Protein AF-A0A0E0I9M6-F1 (afdb_monomer_lite)

Structure (mmCIF, N/CA/C/O backbone):
data_AF-A0A0E0I9M6-F1
#
_entry.id   AF-A0A0E0I9M6-F1
#
loop_
_atom_site.group_PDB
_atom_site.id
_atom_site.type_symbol
_atom_site.label_atom_id
_atom_site.label_alt_id
_atom_site.label_comp_id
_atom_site.label_asym_id
_atom_site.label_entity_id
_atom_site.label_seq_id
_atom_site.pdbx_PDB_ins_code
_atom_site.Cartn_x
_atom_site.Cartn_y
_atom_site.Cartn_z
_atom_site.occupancy
_atom_site.B_iso_or_equiv
_atom_site.auth_seq_id
_atom_site.auth_comp_id
_atom_site.auth_asym_id
_atom_site.auth_atom_id
_atom_site.pdbx_PDB_model_num
ATOM 1 N N . MET A 1 1 ? -9.323 15.821 13.881 1.00 61.41 1 MET A N 1
ATOM 2 C CA . MET A 1 1 ? -9.077 14.487 14.482 1.00 61.41 1 MET A CA 1
ATOM 3 C C . MET A 1 1 ? -10.322 13.992 15.199 1.00 61.41 1 MET A C 1
ATOM 5 O O . MET A 1 1 ? -10.720 12.870 14.935 1.00 61.41 1 MET A O 1
ATOM 9 N N . GLU A 1 2 ? -10.978 14.831 16.010 1.00 66.06 2 GLU A N 1
ATOM 10 C CA . GLU A 1 2 ? -12.290 14.517 16.611 1.00 66.06 2 GLU A CA 1
ATOM 11 C C . GLU A 1 2 ? -13.344 14.136 15.555 1.00 66.06 2 GLU A C 1
ATOM 13 O O . GLU A 1 2 ? -13.996 13.107 15.700 1.00 66.06 2 GLU A O 1
ATOM 18 N N . ASP A 1 3 ? -13.405 14.858 14.428 1.00 75.31 3 ASP A N 1
ATOM 19 C CA . ASP A 1 3 ? -14.314 14.508 13.324 1.00 75.31 3 ASP A CA 1
ATOM 20 C C . ASP A 1 3 ? -13.989 13.140 12.698 1.00 75.31 3 ASP A C 1
ATOM 22 O O . ASP A 1 3 ? -14.885 12.340 12.457 1.00 75.31 3 ASP A O 1
ATOM 26 N N . MET A 1 4 ? -12.708 12.817 12.488 1.00 76.06 4 MET A N 1
ATOM 27 C CA . MET A 1 4 ? -12.281 11.529 11.916 1.00 76.06 4 MET A CA 1
ATOM 28 C C . MET A 1 4 ? -12.664 10.359 12.826 1.00 76.06 4 MET A C 1
ATOM 30 O O . MET A 1 4 ? -13.166 9.354 12.338 1.00 76.06 4 MET A O 1
ATOM 34 N N . LEU A 1 5 ? -12.477 10.505 14.139 1.00 81.94 5 LEU A N 1
ATOM 35 C CA . LEU A 1 5 ? -12.834 9.479 15.119 1.00 81.94 5 LEU A CA 1
ATOM 36 C C . LEU A 1 5 ? -14.353 9.304 15.267 1.00 81.94 5 LEU A C 1
ATOM 38 O O . LEU A 1 5 ? -14.799 8.254 15.717 1.00 81.94 5 LEU A O 1
ATOM 42 N N . SER A 1 6 ? -15.156 10.289 14.848 1.00 84.56 6 SER A N 1
ATOM 43 C CA . SER A 1 6 ? -16.614 10.131 14.766 1.00 84.56 6 SER A CA 1
ATOM 44 C C . SER A 1 6 ? -17.044 9.215 13.612 1.00 84.56 6 SER A C 1
ATOM 46 O O . SER A 1 6 ? -17.999 8.454 13.761 1.00 84.56 6 SER A O 1
ATOM 48 N N . PHE A 1 7 ? -16.311 9.239 12.491 1.00 82.12 7 PHE A N 1
ATOM 49 C CA . PHE A 1 7 ? -16.545 8.360 11.339 1.00 82.12 7 PHE A CA 1
ATOM 50 C C . PHE A 1 7 ? -15.830 7.008 11.470 1.00 82.12 7 PHE A C 1
ATOM 52 O O . PHE A 1 7 ? -16.360 5.992 11.028 1.00 82.12 7 PHE A O 1
ATOM 59 N N . PHE A 1 8 ? -14.655 6.988 12.104 1.00 86.75 8 PHE A N 1
ATOM 60 C CA . PHE A 1 8 ? -13.808 5.810 12.298 1.00 86.75 8 PHE A CA 1
ATOM 61 C C . PHE A 1 8 ? -13.435 5.662 13.784 1.00 86.75 8 PHE A C 1
ATOM 63 O O . PHE A 1 8 ? -12.334 6.045 14.188 1.00 86.75 8 PHE A O 1
ATOM 70 N N . PRO A 1 9 ? -14.324 5.102 14.627 1.00 85.88 9 PRO A N 1
ATOM 71 C CA . PRO A 1 9 ? -14.119 5.036 16.079 1.00 85.88 9 PRO A CA 1
ATOM 72 C C . PRO A 1 9 ? -12.892 4.222 16.508 1.00 85.88 9 PRO A C 1
ATOM 74 O O . PRO A 1 9 ? -12.291 4.499 17.544 1.00 85.88 9 PRO A O 1
ATOM 77 N N . SER A 1 10 ? -12.506 3.227 15.706 1.00 88.25 10 SER A N 1
ATOM 78 C CA . SER A 1 10 ? -11.300 2.409 15.906 1.00 88.25 10 SER A CA 1
ATOM 79 C C . SER A 1 10 ? -10.087 2.923 15.120 1.00 88.25 10 SER A C 1
ATOM 81 O O . SER A 1 10 ? -9.031 2.292 15.119 1.00 88.25 10 SER A O 1
ATOM 83 N N . GLY A 1 11 ? -10.218 4.092 14.491 1.00 90.94 11 GLY A N 1
ATOM 84 C CA . GLY A 1 11 ? -9.263 4.598 13.519 1.00 90.94 11 GLY A CA 1
ATOM 85 C C . GLY A 1 11 ? -9.468 4.015 12.120 1.00 90.94 11 GLY A C 1
ATOM 86 O O . GLY A 1 11 ? -10.258 3.094 11.924 1.00 90.94 11 GLY A O 1
ATOM 87 N N . LEU A 1 12 ? -8.753 4.573 11.141 1.00 92.25 12 LEU A N 1
ATOM 88 C CA . LEU A 1 12 ? -8.776 4.092 9.759 1.00 92.25 12 LEU A CA 1
ATOM 89 C C . LEU A 1 12 ? -7.803 2.918 9.609 1.00 92.25 12 LEU A C 1
ATOM 91 O O . LEU A 1 12 ? -6.588 3.093 9.690 1.00 92.25 12 LEU A O 1
ATOM 95 N N . HIS A 1 13 ? -8.314 1.718 9.392 1.00 95.00 13 HIS A N 1
ATOM 96 C CA . HIS A 1 13 ? -7.499 0.513 9.323 1.00 95.00 13 HIS A CA 1
ATOM 97 C C . HIS A 1 13 ? -6.757 0.394 7.983 1.00 95.00 13 HIS A C 1
ATOM 99 O O . HIS A 1 13 ? -7.358 0.320 6.907 1.00 95.00 13 HIS A O 1
ATOM 105 N N . VAL A 1 14 ? -5.427 0.343 8.053 1.00 95.62 14 VAL A N 1
ATOM 106 C CA . VAL A 1 14 ? -4.538 0.378 6.886 1.00 95.62 14 VAL A CA 1
ATOM 107 C C . VAL A 1 14 ? -3.881 -0.980 6.655 1.00 95.62 14 VAL A C 1
ATOM 109 O O . VAL A 1 14 ? -3.330 -1.581 7.579 1.00 95.62 14 VAL A O 1
ATOM 112 N N . MET A 1 15 ? -3.848 -1.436 5.404 1.00 96.88 15 MET A N 1
ATOM 113 C CA . MET A 1 15 ? -2.909 -2.469 4.961 1.00 96.88 15 MET A CA 1
AT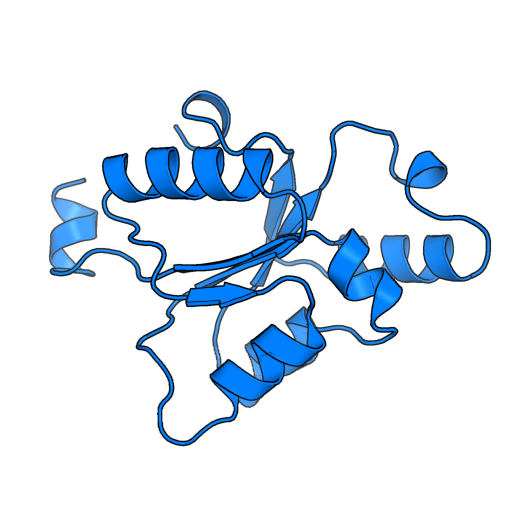OM 114 C C . MET A 1 15 ? -1.686 -1.820 4.315 1.00 96.88 15 MET A C 1
ATOM 116 O O . MET A 1 15 ? -1.821 -0.918 3.490 1.00 96.88 15 MET A O 1
ATOM 120 N N . LEU A 1 16 ? -0.493 -2.301 4.656 1.00 96.75 16 LEU A N 1
ATOM 121 C CA . LEU A 1 16 ? 0.758 -1.823 4.076 1.00 96.75 16 LEU A CA 1
ATOM 122 C C . LEU A 1 16 ? 1.398 -2.900 3.194 1.00 96.75 16 LEU A C 1
ATOM 124 O O . LEU A 1 16 ? 1.582 -4.035 3.629 1.00 96.75 16 LEU A O 1
ATOM 128 N N . VAL A 1 17 ? 1.760 -2.538 1.965 1.00 96.62 17 VAL A N 1
ATOM 129 C CA . VAL A 1 17 ? 2.482 -3.404 1.028 1.00 96.62 17 VAL A CA 1
ATOM 130 C C . VAL A 1 17 ? 3.819 -2.759 0.676 1.00 96.62 17 VAL A C 1
ATOM 132 O O . VAL A 1 17 ? 3.873 -1.843 -0.140 1.00 96.62 17 VAL A O 1
ATOM 135 N N . ASP A 1 18 ? 4.889 -3.210 1.322 1.00 94.56 18 ASP A N 1
ATOM 136 C CA . ASP A 1 18 ? 6.255 -2.703 1.163 1.00 94.56 18 ASP A CA 1
ATOM 137 C C . ASP A 1 18 ? 7.230 -3.758 1.726 1.00 94.56 18 ASP A C 1
ATOM 139 O O . ASP A 1 18 ? 6.964 -4.359 2.770 1.00 94.56 18 ASP A O 1
ATOM 143 N N . ASP A 1 19 ? 8.331 -4.041 1.028 1.00 92.94 19 ASP A N 1
ATOM 144 C CA . ASP A 1 19 ? 9.355 -4.995 1.475 1.00 92.94 19 ASP A CA 1
ATOM 145 C C . ASP A 1 19 ? 10.494 -4.341 2.269 1.00 92.94 19 ASP A C 1
ATOM 147 O O . ASP A 1 19 ? 11.286 -5.036 2.913 1.00 92.94 19 ASP A O 1
ATOM 151 N N . ASP A 1 20 ? 10.552 -3.010 2.304 1.00 91.44 20 ASP A N 1
ATOM 152 C CA . ASP A 1 20 ? 11.504 -2.282 3.126 1.00 91.44 20 ASP A CA 1
ATOM 153 C C . ASP A 1 20 ? 11.043 -2.270 4.596 1.00 91.44 20 ASP A C 1
ATOM 155 O O . ASP A 1 20 ? 10.154 -1.528 5.030 1.00 91.44 20 ASP A O 1
ATOM 159 N N . THR A 1 21 ? 11.700 -3.099 5.408 1.00 90.38 21 THR A N 1
ATOM 160 C CA . THR A 1 21 ? 11.444 -3.225 6.856 1.00 90.38 21 THR A CA 1
ATOM 161 C C . THR A 1 21 ? 11.606 -1.916 7.644 1.00 90.38 21 THR A C 1
ATOM 163 O O . THR A 1 21 ? 10.970 -1.725 8.684 1.00 90.38 21 THR A O 1
ATOM 166 N N . LYS A 1 22 ? 12.444 -0.984 7.176 1.00 90.00 22 LYS A N 1
ATOM 167 C CA . LYS A 1 22 ? 12.649 0.317 7.823 1.00 90.00 22 LYS A CA 1
ATOM 168 C C . LYS A 1 22 ? 11.516 1.276 7.467 1.00 90.00 22 LYS A C 1
ATOM 170 O O . LYS A 1 22 ? 11.005 1.958 8.363 1.00 90.00 22 LYS A O 1
ATOM 175 N N . ASN A 1 23 ? 11.108 1.314 6.199 1.00 88.06 23 ASN A N 1
ATOM 176 C CA . ASN A 1 23 ? 9.975 2.123 5.748 1.00 88.06 23 ASN A CA 1
ATOM 177 C C . ASN A 1 23 ? 8.680 1.646 6.393 1.00 88.06 23 ASN A C 1
ATOM 179 O O . ASN A 1 23 ? 7.964 2.463 6.964 1.00 88.06 23 ASN A O 1
ATOM 183 N N . THR A 1 24 ? 8.430 0.335 6.399 1.00 91.94 24 THR A N 1
ATOM 184 C CA . THR A 1 24 ? 7.247 -0.253 7.044 1.00 91.94 24 THR A CA 1
ATOM 185 C C . THR A 1 24 ? 7.179 0.090 8.524 1.00 91.94 24 THR A C 1
ATOM 187 O O . THR A 1 24 ? 6.174 0.622 8.985 1.00 91.94 24 THR A O 1
ATOM 190 N N . ARG A 1 25 ? 8.273 -0.094 9.272 1.00 92.38 25 ARG A N 1
ATOM 191 C CA . ARG A 1 25 ? 8.326 0.276 10.694 1.00 92.38 25 ARG A CA 1
ATOM 192 C C . ARG A 1 25 ? 8.054 1.765 10.927 1.00 92.38 25 ARG A C 1
ATOM 194 O O . ARG A 1 25 ? 7.378 2.122 11.894 1.00 92.38 25 ARG A O 1
ATOM 201 N N . THR A 1 26 ? 8.599 2.629 10.073 1.00 91.12 26 THR A N 1
ATOM 202 C CA . THR A 1 26 ? 8.415 4.084 10.174 1.00 91.12 26 THR A CA 1
ATOM 203 C C . THR A 1 26 ? 6.971 4.468 9.868 1.00 91.12 26 THR A C 1
ATOM 205 O O . THR A 1 26 ? 6.348 5.144 10.683 1.00 91.12 26 THR A O 1
ATOM 208 N N . ALA A 1 27 ? 6.418 3.967 8.761 1.00 92.06 27 ALA A N 1
ATOM 209 C CA . ALA A 1 27 ? 5.037 4.186 8.355 1.00 92.06 27 ALA A CA 1
ATOM 210 C C . ALA A 1 27 ? 4.058 3.710 9.432 1.00 92.06 27 ALA A C 1
ATOM 212 O O . ALA A 1 27 ? 3.207 4.488 9.849 1.00 92.06 27 ALA A O 1
ATOM 213 N N . THR A 1 28 ? 4.227 2.495 9.965 1.00 94.38 28 THR A N 1
ATOM 214 C CA . THR A 1 28 ? 3.381 1.974 11.049 1.00 94.38 28 THR A CA 1
ATOM 215 C C . THR A 1 28 ? 3.388 2.903 12.257 1.00 94.38 28 THR A C 1
ATOM 217 O O . THR A 1 28 ? 2.326 3.256 12.760 1.00 94.38 28 THR A O 1
ATOM 220 N N . LYS A 1 29 ? 4.564 3.375 12.695 1.00 93.06 29 LYS A N 1
ATOM 221 C CA . LYS A 1 29 ? 4.650 4.316 13.819 1.00 93.06 29 LYS A CA 1
ATOM 222 C C . LYS A 1 29 ? 3.942 5.640 13.511 1.00 93.06 29 LYS A C 1
ATOM 224 O O . LYS A 1 29 ? 3.218 6.141 14.368 1.00 93.06 29 LYS A O 1
ATOM 229 N N . THR A 1 30 ? 4.154 6.207 12.322 1.00 91.94 30 THR A N 1
ATOM 230 C CA . THR A 1 30 ? 3.520 7.466 11.902 1.00 91.94 30 THR A CA 1
ATOM 231 C C . THR A 1 30 ? 2.000 7.328 11.852 1.00 91.94 30 THR A C 1
ATOM 233 O O . THR A 1 30 ? 1.296 8.136 12.449 1.00 91.94 30 THR A O 1
ATOM 236 N N . LEU A 1 31 ? 1.496 6.278 11.206 1.00 92.44 31 LEU A N 1
ATOM 237 C CA . LEU A 1 31 ? 0.069 6.029 11.023 1.00 92.44 31 LEU A CA 1
ATOM 238 C C . LEU A 1 31 ? -0.634 5.730 12.354 1.00 92.44 31 LEU A C 1
ATOM 240 O O . LEU A 1 31 ? -1.703 6.278 12.613 1.00 92.44 31 LEU A O 1
ATOM 244 N N . SER A 1 32 ? -0.004 4.978 13.265 1.00 90.50 32 SER A N 1
ATOM 245 C CA . SER A 1 32 ? -0.547 4.768 14.615 1.00 90.50 32 SER A CA 1
ATOM 246 C C . SER A 1 32 ? -0.725 6.075 15.396 1.00 90.50 32 SER A C 1
ATOM 248 O O . SER A 1 32 ? -1.717 6.223 16.102 1.00 90.50 32 SER A O 1
ATOM 250 N N . MET A 1 33 ? 0.185 7.048 15.253 1.00 89.69 33 MET A N 1
ATOM 251 C CA . MET A 1 33 ? 0.031 8.368 15.892 1.00 89.69 33 MET A CA 1
ATOM 252 C C . MET A 1 33 ? -1.122 9.193 15.299 1.00 89.69 33 MET A C 1
ATOM 254 O O . MET A 1 33 ? -1.583 10.139 15.934 1.00 89.69 33 MET A O 1
ATOM 258 N N . LEU A 1 34 ? -1.578 8.850 14.093 1.00 88.19 34 LEU A N 1
ATOM 259 C CA . LEU A 1 34 ? -2.656 9.526 13.372 1.00 88.19 34 LEU A CA 1
ATOM 260 C C . LEU A 1 34 ? -4.005 8.807 13.495 1.00 88.19 34 LEU A C 1
ATOM 262 O O . LEU A 1 34 ? -4.944 9.183 12.806 1.00 88.19 34 LEU A O 1
ATOM 266 N N . HIS A 1 35 ? -4.115 7.806 14.376 1.00 89.94 35 HIS A N 1
ATOM 267 C CA . HIS A 1 35 ? -5.293 6.937 14.483 1.00 89.94 35 HIS A CA 1
ATOM 268 C C . HIS A 1 35 ? -5.597 6.185 13.177 1.00 89.94 35 HIS A C 1
ATOM 270 O O . HIS A 1 35 ? -6.750 5.949 12.833 1.00 89.94 35 HIS A O 1
ATOM 276 N N . CYS A 1 36 ? -4.547 5.774 12.465 1.00 92.88 36 CYS A N 1
ATOM 277 C CA . CYS A 1 36 ? -4.632 4.891 11.309 1.00 92.88 36 CYS A CA 1
ATOM 278 C C . CYS A 1 36 ? -3.842 3.602 11.595 1.00 92.88 36 CYS A C 1
ATOM 280 O O . CYS A 1 36 ? -2.684 3.491 11.191 1.00 92.88 36 CYS A O 1
ATOM 282 N N . PRO A 1 37 ? -4.353 2.643 12.383 1.00 94.00 37 PRO A N 1
ATOM 283 C CA . PRO A 1 37 ? -3.563 1.464 12.725 1.00 94.00 37 PRO A CA 1
ATOM 284 C C . PRO A 1 37 ? -3.271 0.615 11.477 1.00 94.00 37 PRO A C 1
ATOM 286 O O . PRO A 1 37 ? -4.148 0.366 10.650 1.00 94.00 37 PRO A O 1
ATOM 289 N N . VAL A 1 38 ? -2.026 0.141 11.354 1.00 95.00 38 VAL A N 1
ATOM 290 C CA . VAL A 1 38 ? -1.654 -0.836 10.322 1.00 95.00 38 VAL A CA 1
ATOM 291 C C . VAL A 1 38 ? -2.086 -2.217 10.800 1.00 95.00 38 VAL A C 1
ATOM 293 O O . VAL A 1 38 ? -1.492 -2.760 11.730 1.00 95.00 38 VAL A O 1
ATOM 296 N N . VAL A 1 39 ? -3.129 -2.769 10.182 1.00 94.69 39 VAL A N 1
ATOM 297 C CA . VAL A 1 39 ? -3.736 -4.050 10.582 1.00 94.69 39 VAL A CA 1
ATOM 298 C C . VAL A 1 39 ? -3.134 -5.243 9.845 1.00 94.69 39 VAL A C 1
ATOM 300 O O . VAL A 1 39 ? -3.174 -6.358 10.353 1.00 94.69 39 VAL A O 1
ATOM 303 N N . SER A 1 40 ? -2.529 -5.014 8.676 1.00 94.56 40 SER A N 1
ATOM 304 C CA . SER A 1 40 ? -1.822 -6.044 7.915 1.00 94.56 40 SER A CA 1
ATOM 305 C C . SER A 1 40 ? -0.601 -5.477 7.198 1.00 94.56 40 SER A C 1
ATOM 307 O O . SER A 1 40 ? -0.580 -4.311 6.797 1.00 94.56 40 SER A O 1
ATOM 309 N N . THR A 1 41 ? 0.431 -6.301 7.025 1.00 95.94 41 THR A N 1
ATOM 310 C CA . THR A 1 41 ? 1.657 -5.933 6.308 1.00 95.94 41 THR A CA 1
ATOM 311 C C . THR A 1 41 ? 2.086 -7.060 5.379 1.00 95.94 41 THR A C 1
ATOM 313 O O . THR A 1 41 ? 2.152 -8.220 5.787 1.00 95.94 41 THR A O 1
ATOM 316 N N . HIS A 1 42 ? 2.415 -6.721 4.135 1.00 96.44 42 HIS A N 1
ATOM 317 C CA . HIS A 1 42 ? 2.858 -7.672 3.120 1.00 96.44 42 HIS A CA 1
ATOM 318 C C . HIS A 1 42 ? 4.038 -7.127 2.323 1.00 96.44 42 HIS A C 1
ATOM 320 O O . HIS A 1 42 ? 4.190 -5.926 2.150 1.00 96.44 42 HIS A O 1
ATOM 326 N N . THR A 1 43 ? 4.859 -8.025 1.787 1.00 95.56 43 THR A N 1
ATOM 327 C CA . THR A 1 43 ? 6.033 -7.661 0.981 1.00 95.56 43 THR A CA 1
ATOM 328 C C . THR A 1 43 ? 5.740 -7.604 -0.521 1.00 95.56 43 THR A C 1
ATOM 330 O O . THR A 1 43 ? 6.568 -7.129 -1.292 1.00 95.56 43 THR A O 1
ATOM 333 N N . THR A 1 44 ? 4.576 -8.094 -0.968 1.00 95.62 44 THR A N 1
ATOM 334 C CA . THR A 1 44 ? 4.187 -8.130 -2.389 1.00 95.62 44 THR A CA 1
ATOM 335 C C . THR A 1 44 ? 2.712 -7.790 -2.578 1.00 95.62 44 THR A C 1
ATOM 337 O O . THR A 1 44 ? 1.884 -8.119 -1.723 1.00 95.62 44 THR A O 1
ATOM 340 N N . ALA A 1 45 ? 2.371 -7.200 -3.730 1.00 95.75 45 ALA A N 1
ATOM 341 C CA . ALA A 1 45 ? 0.984 -6.919 -4.105 1.00 95.75 45 ALA A CA 1
ATOM 342 C C . ALA A 1 45 ? 0.138 -8.203 -4.179 1.00 95.75 45 ALA A C 1
ATOM 344 O O . ALA A 1 45 ? -0.980 -8.236 -3.677 1.00 95.75 45 ALA A O 1
ATOM 345 N N . CYS A 1 46 ? 0.700 -9.304 -4.695 1.00 95.06 46 CYS A N 1
ATOM 346 C CA . CYS A 1 46 ? 0.032 -10.609 -4.730 1.00 95.06 46 CYS A CA 1
ATOM 347 C C . CYS A 1 46 ? -0.356 -11.125 -3.338 1.00 95.06 46 CYS A C 1
ATOM 349 O O . CYS A 1 46 ? -1.433 -11.691 -3.170 1.00 95.06 46 CYS A O 1
ATOM 351 N N . ALA A 1 47 ? 0.532 -10.987 -2.347 1.00 94.88 47 ALA A N 1
ATOM 352 C CA . ALA A 1 47 ? 0.237 -11.411 -0.981 1.00 94.88 47 ALA A CA 1
ATOM 353 C C . ALA A 1 47 ? -0.841 -10.522 -0.348 1.00 94.88 47 ALA A C 1
ATOM 355 O O . ALA A 1 47 ? -1.753 -11.049 0.280 1.00 94.88 47 ALA A O 1
ATOM 356 N N . GLY A 1 48 ? -0.779 -9.206 -0.585 1.00 94.94 48 GLY A N 1
ATOM 357 C CA . GLY A 1 48 ? -1.835 -8.277 -0.183 1.00 94.94 48 GLY A CA 1
ATOM 358 C C . GLY A 1 48 ? -3.190 -8.633 -0.787 1.00 94.94 48 GLY A C 1
ATOM 359 O O . GLY A 1 48 ? -4.171 -8.717 -0.056 1.00 94.94 48 GLY A O 1
ATOM 360 N N . LEU A 1 49 ? -3.237 -8.931 -2.090 1.00 94.50 49 LEU A N 1
ATOM 361 C CA . LEU A 1 49 ? -4.477 -9.315 -2.768 1.00 94.50 49 LEU A CA 1
ATOM 362 C C . LEU A 1 49 ? -5.081 -10.573 -2.146 1.00 94.50 49 LEU A C 1
ATOM 364 O O . LEU A 1 49 ? -6.257 -10.589 -1.820 1.00 94.50 49 LEU A O 1
ATOM 368 N N . ARG A 1 50 ? -4.267 -11.609 -1.905 1.00 93.12 50 ARG A N 1
ATOM 369 C CA . ARG A 1 50 ? -4.745 -12.853 -1.280 1.00 93.12 50 ARG A CA 1
ATOM 370 C C . ARG A 1 50 ? -5.360 -12.627 0.099 1.00 93.12 50 ARG A C 1
ATOM 372 O O . ARG A 1 50 ? -6.317 -13.313 0.436 1.00 93.12 50 ARG A O 1
ATOM 379 N N . THR A 1 51 ? -4.821 -11.696 0.884 1.00 92.50 51 THR A N 1
ATOM 380 C CA . THR A 1 51 ? -5.401 -11.324 2.182 1.00 92.50 51 THR A CA 1
ATOM 381 C C . THR A 1 51 ? -6.750 -10.634 2.014 1.00 92.50 51 THR A C 1
ATOM 383 O O . THR A 1 51 ? -7.675 -10.934 2.762 1.00 92.50 51 THR A O 1
ATOM 386 N N . LEU A 1 52 ? -6.878 -9.744 1.026 1.00 92.75 52 LEU A N 1
ATOM 387 C CA . LEU A 1 52 ? -8.132 -9.040 0.744 1.00 92.75 52 LEU A CA 1
ATOM 388 C C . LEU A 1 52 ? -9.201 -9.953 0.132 1.00 92.75 52 LEU A C 1
ATOM 390 O O . LEU A 1 52 ? -10.383 -9.764 0.381 1.00 92.75 52 LEU A O 1
ATOM 394 N N . SER A 1 53 ? -8.811 -10.971 -0.628 1.00 90.62 53 SER A N 1
ATOM 395 C CA . SER A 1 53 ? -9.750 -11.930 -1.219 1.00 90.62 53 SER A CA 1
ATOM 396 C C . SER A 1 53 ? -10.090 -13.114 -0.300 1.00 90.62 53 SER A C 1
ATOM 398 O O . SER A 1 53 ? -10.834 -13.999 -0.714 1.00 90.62 53 SER A O 1
ATOM 400 N N . GLY A 1 54 ? -9.515 -13.186 0.905 1.00 85.75 54 GLY A N 1
ATOM 401 C CA . GLY A 1 54 ? -9.725 -14.293 1.841 1.00 85.75 54 GLY A CA 1
ATOM 402 C C . GLY A 1 54 ? -10.932 -14.101 2.765 1.00 85.75 54 GLY A C 1
ATOM 403 O O . GLY A 1 54 ? -11.316 -12.979 3.078 1.00 85.75 54 GLY A O 1
ATOM 404 N N . ASP A 1 55 ? -11.475 -15.207 3.283 1.00 75.50 55 ASP A N 1
ATOM 405 C CA . ASP A 1 55 ? -12.653 -15.200 4.174 1.00 75.50 55 ASP A CA 1
ATOM 406 C C . ASP A 1 55 ? -12.400 -14.514 5.531 1.00 75.50 55 ASP A C 1
ATOM 408 O O . ASP A 1 55 ? -13.324 -14.019 6.170 1.00 75.50 55 ASP A O 1
ATOM 412 N N . ASN A 1 56 ? -11.136 -14.454 5.964 1.00 67.88 56 ASN A N 1
ATOM 413 C CA . ASN A 1 56 ? -10.696 -13.753 7.175 1.00 67.88 56 ASN A CA 1
ATOM 414 C C . ASN A 1 56 ? -10.129 -12.370 6.836 1.00 67.88 56 ASN A C 1
ATOM 416 O O . ASN A 1 56 ? -9.054 -12.006 7.325 1.00 67.88 56 ASN A O 1
ATOM 420 N N . MET A 1 57 ? -10.812 -11.623 5.966 1.00 69.44 57 MET A N 1
ATOM 421 C CA . MET A 1 57 ? -10.412 -10.258 5.648 1.00 69.44 57 MET A CA 1
ATOM 422 C C . MET A 1 57 ? -10.326 -9.466 6.961 1.00 69.44 57 MET A C 1
ATOM 424 O O . MET A 1 57 ? -11.316 -9.284 7.672 1.00 69.44 57 MET A O 1
ATOM 428 N N . LEU A 1 58 ? -9.114 -9.032 7.311 1.00 70.31 58 LEU A N 1
ATOM 429 C CA . LEU A 1 58 ? -8.935 -7.997 8.323 1.00 70.31 58 LEU A CA 1
ATOM 430 C C . LEU A 1 58 ? -9.726 -6.780 7.835 1.00 70.31 58 LEU A C 1
ATOM 432 O O . LEU A 1 58 ? -9.757 -6.559 6.629 1.00 70.31 58 LEU A O 1
ATOM 436 N N . ASP A 1 59 ? -10.373 -6.035 8.730 1.00 86.69 59 ASP A N 1
ATOM 437 C CA . ASP A 1 59 ? -11.190 -4.853 8.407 1.00 86.69 59 ASP A CA 1
ATOM 438 C C . ASP A 1 59 ? -10.321 -3.743 7.788 1.00 86.69 59 ASP A C 1
ATOM 440 O O . ASP A 1 59 ? -10.006 -2.759 8.436 1.00 86.69 59 ASP A O 1
ATOM 444 N N . VAL A 1 60 ? -9.818 -3.957 6.572 1.00 93.81 60 VAL A N 1
ATOM 445 C CA . VAL A 1 60 ? -8.902 -3.090 5.838 1.00 93.81 60 VAL A CA 1
ATOM 446 C C . VAL A 1 60 ? -9.748 -2.096 5.072 1.00 93.81 60 VAL A C 1
ATOM 448 O O . VAL A 1 60 ? -10.551 -2.463 4.221 1.00 93.81 60 VAL A O 1
ATOM 451 N N . GLN A 1 61 ? -9.516 -0.820 5.342 1.00 93.94 61 GLN A N 1
ATOM 452 C CA . GLN A 1 61 ? -10.289 0.276 4.764 1.00 93.94 61 GLN A CA 1
ATOM 453 C C . GLN A 1 61 ? -9.489 1.045 3.712 1.00 93.94 61 GLN A C 1
ATOM 455 O O . GLN A 1 61 ? -10.059 1.757 2.892 1.00 93.94 61 GLN A O 1
ATOM 460 N N . THR A 1 62 ? -8.162 0.905 3.704 1.00 95.50 62 THR A N 1
ATOM 461 C CA . THR A 1 62 ? -7.289 1.458 2.663 1.00 95.50 62 THR A CA 1
ATOM 462 C C . THR A 1 62 ? -5.985 0.673 2.565 1.00 95.50 62 THR A C 1
ATOM 464 O O . THR A 1 62 ? -5.527 0.074 3.545 1.00 95.50 62 THR A O 1
ATOM 467 N N . VAL A 1 63 ? -5.362 0.697 1.386 1.00 96.88 63 VAL A N 1
ATOM 468 C CA . VAL A 1 63 ? -4.043 0.105 1.160 1.00 96.88 63 VAL A CA 1
ATOM 469 C C . VAL A 1 63 ? -3.021 1.180 0.828 1.00 96.88 63 VAL A C 1
ATOM 471 O O . VAL A 1 63 ? -3.188 1.929 -0.129 1.00 96.88 63 VAL A O 1
ATOM 474 N N . LEU A 1 64 ? -1.914 1.194 1.564 1.00 96.81 64 LEU A N 1
ATOM 475 C CA . LEU A 1 64 ? -0.697 1.893 1.169 1.00 96.81 64 LEU A CA 1
ATOM 476 C C . LEU A 1 64 ? 0.220 0.884 0.483 1.00 96.81 64 LEU A C 1
ATOM 478 O O . LEU A 1 64 ? 0.652 -0.083 1.109 1.00 96.81 64 LEU A O 1
ATOM 482 N N . CYS A 1 65 ? 0.505 1.076 -0.801 1.00 96.25 65 CYS A N 1
ATOM 483 C CA . CYS A 1 65 ? 1.263 0.104 -1.583 1.00 96.25 65 CYS A CA 1
ATOM 484 C C . CYS A 1 65 ? 2.450 0.760 -2.269 1.00 96.25 65 CYS A C 1
ATOM 486 O O . CYS A 1 65 ? 2.273 1.668 -3.075 1.00 96.25 65 CYS A O 1
ATOM 488 N N . ASP A 1 66 ? 3.658 0.273 -2.008 1.00 94.06 66 ASP A N 1
ATOM 489 C CA . ASP A 1 66 ? 4.824 0.627 -2.806 1.00 94.06 66 ASP A CA 1
ATOM 490 C C . ASP A 1 66 ? 4.587 0.241 -4.269 1.00 94.06 66 ASP A C 1
ATOM 492 O O . ASP A 1 66 ? 4.341 -0.923 -4.600 1.00 94.06 66 ASP A O 1
ATOM 496 N N . VAL A 1 67 ? 4.654 1.243 -5.147 1.00 93.69 67 VAL A N 1
ATOM 497 C CA . VAL A 1 67 ? 4.387 1.070 -6.574 1.00 93.69 67 VAL A CA 1
ATOM 498 C C . VAL A 1 67 ? 5.370 0.093 -7.223 1.00 93.69 67 VAL A C 1
ATOM 500 O O . VAL A 1 67 ? 4.982 -0.656 -8.115 1.00 93.69 67 VAL A O 1
ATOM 503 N N . SER A 1 68 ? 6.608 -0.005 -6.727 1.00 91.19 68 SER A N 1
ATOM 504 C CA . SER A 1 68 ? 7.590 -0.977 -7.221 1.00 91.19 68 SER A CA 1
ATOM 505 C C . SER A 1 68 ? 7.163 -2.425 -6.956 1.00 91.19 68 SER A C 1
ATOM 507 O O . SER A 1 68 ? 7.499 -3.313 -7.737 1.00 91.19 68 SER A O 1
ATOM 509 N N . LYS A 1 69 ? 6.375 -2.677 -5.897 1.00 92.44 69 LYS A N 1
ATOM 510 C CA . LYS A 1 69 ? 5.809 -4.007 -5.606 1.00 92.44 69 LYS A CA 1
ATOM 511 C C . LYS A 1 69 ? 4.622 -4.347 -6.504 1.00 92.44 69 LYS A C 1
ATOM 513 O O . LYS A 1 69 ? 4.287 -5.521 -6.643 1.00 92.44 69 LYS A O 1
ATOM 518 N N . VAL A 1 70 ? 3.982 -3.335 -7.086 1.00 93.81 70 VAL A N 1
ATOM 519 C CA . VAL A 1 70 ? 2.926 -3.511 -8.088 1.00 93.81 70 VAL A CA 1
ATOM 520 C C . VAL A 1 70 ? 3.556 -3.774 -9.444 1.00 93.81 70 VAL A C 1
ATOM 522 O O . VAL A 1 70 ? 3.201 -4.758 -10.087 1.00 93.81 70 VAL A O 1
ATOM 525 N N . VAL A 1 71 ? 4.557 -2.978 -9.831 1.00 92.81 71 VAL A N 1
ATOM 526 C CA . VAL A 1 71 ? 5.310 -3.193 -11.073 1.00 92.81 71 VAL A CA 1
ATOM 527 C C . VAL A 1 71 ? 5.894 -4.604 -11.116 1.00 92.81 71 VAL A C 1
ATOM 529 O O . VAL A 1 71 ? 5.609 -5.343 -12.051 1.00 92.81 71 VAL A O 1
ATOM 532 N N . SER A 1 72 ? 6.579 -5.041 -10.052 1.00 91.00 72 SER A N 1
ATOM 533 C CA . SER A 1 72 ? 7.163 -6.390 -9.994 1.00 91.00 72 SER A CA 1
ATOM 534 C C . SER A 1 72 ? 6.139 -7.530 -9.999 1.00 91.00 72 SER A C 1
ATOM 536 O O . SER A 1 72 ? 6.499 -8.678 -10.255 1.00 91.00 72 SER A O 1
ATOM 538 N N . SER A 1 73 ? 4.867 -7.240 -9.710 1.00 91.75 73 SER A N 1
ATOM 539 C CA . SER A 1 73 ? 3.782 -8.219 -9.795 1.00 91.75 73 SER A CA 1
ATOM 540 C C . SER A 1 73 ? 3.164 -8.338 -11.190 1.00 91.75 73 SER A C 1
ATOM 542 O O . SER A 1 73 ? 2.474 -9.320 -11.453 1.00 91.75 73 SER A O 1
ATOM 544 N N . GLY A 1 74 ? 3.410 -7.372 -12.083 1.00 92.81 74 GLY A N 1
ATOM 545 C CA . GLY A 1 74 ? 2.934 -7.396 -13.469 1.00 92.81 74 GLY A CA 1
ATOM 546 C C . GLY A 1 74 ? 1.424 -7.196 -13.642 1.00 92.81 74 GLY A C 1
ATOM 547 O O . GLY A 1 74 ? 0.892 -7.483 -14.712 1.00 92.81 74 GLY A O 1
ATOM 548 N N . PHE A 1 75 ? 0.709 -6.721 -12.617 1.00 93.38 75 PHE A N 1
ATOM 549 C CA . PHE A 1 75 ? -0.717 -6.408 -12.723 1.00 93.38 75 PHE A CA 1
ATOM 550 C C . PHE A 1 75 ? -1.085 -5.140 -11.951 1.00 93.38 75 PHE A C 1
ATOM 552 O O . PHE A 1 75 ? -0.421 -4.750 -10.993 1.00 93.38 75 PHE A O 1
ATOM 559 N N . ASP A 1 76 ? -2.154 -4.471 -12.385 1.00 93.25 76 ASP A N 1
ATOM 560 C CA . ASP A 1 76 ? -2.640 -3.251 -11.742 1.00 93.25 76 ASP A CA 1
ATOM 561 C C . ASP A 1 76 ? -3.416 -3.598 -10.462 1.00 93.25 76 ASP A C 1
ATOM 563 O O . ASP A 1 76 ? -4.627 -3.828 -10.477 1.00 93.25 76 ASP A O 1
ATOM 567 N N . PHE A 1 77 ? -2.690 -3.659 -9.346 1.00 94.94 77 PHE A N 1
ATOM 568 C CA . PHE A 1 77 ? -3.231 -3.984 -8.025 1.00 94.94 77 PHE A CA 1
ATOM 569 C C . PHE A 1 77 ? -4.349 -3.031 -7.583 1.00 94.94 77 PHE A C 1
ATOM 571 O O . PHE A 1 77 ? -5.346 -3.472 -7.010 1.00 94.94 77 PHE A O 1
ATOM 578 N N . ARG A 1 78 ? -4.229 -1.738 -7.908 1.00 96.00 78 ARG A N 1
ATOM 579 C CA . ARG A 1 78 ? -5.264 -0.730 -7.641 1.00 96.00 78 ARG A CA 1
ATOM 580 C C . ARG A 1 78 ? -6.546 -1.034 -8.397 1.00 96.00 78 ARG A C 1
ATOM 582 O O . ARG A 1 78 ? -7.612 -1.005 -7.796 1.00 96.00 78 ARG A O 1
ATOM 589 N N . ARG A 1 79 ? -6.450 -1.389 -9.684 1.00 95.00 79 ARG A N 1
ATOM 590 C CA . ARG A 1 79 ? -7.629 -1.760 -10.479 1.00 95.00 79 ARG A CA 1
ATOM 591 C C . ARG A 1 79 ? -8.423 -2.887 -9.819 1.00 95.00 79 ARG A C 1
ATOM 593 O O . ARG A 1 79 ? -9.638 -2.765 -9.727 1.00 95.00 79 ARG A O 1
ATOM 600 N N . VAL A 1 80 ? -7.763 -3.955 -9.372 1.00 93.94 80 VAL A N 1
ATOM 601 C CA . VAL A 1 80 ? -8.451 -5.094 -8.741 1.00 93.94 80 VAL A CA 1
ATOM 602 C C . VAL A 1 80 ? -9.080 -4.671 -7.411 1.00 93.94 80 VAL A C 1
ATOM 604 O O . VAL A 1 80 ? -10.288 -4.795 -7.244 1.00 93.94 80 VAL A O 1
ATOM 607 N N . ASN A 1 81 ? -8.304 -4.076 -6.499 1.00 93.50 81 ASN A N 1
ATOM 608 C CA . ASN A 1 81 ? -8.810 -3.719 -5.168 1.00 93.50 81 ASN A CA 1
ATOM 609 C C . ASN A 1 81 ? -9.936 -2.684 -5.194 1.00 93.50 81 ASN A C 1
ATOM 611 O O . ASN A 1 81 ? -10.918 -2.832 -4.471 1.00 93.50 81 ASN A O 1
ATOM 615 N N . GLU A 1 82 ? -9.826 -1.645 -6.019 1.00 94.69 82 GLU A N 1
ATOM 616 C CA . GLU A 1 82 ? -10.841 -0.591 -6.052 1.00 94.69 82 GLU A CA 1
ATOM 617 C C . GLU A 1 82 ? -12.140 -1.063 -6.711 1.00 94.69 82 GLU A C 1
ATOM 619 O O . GLU A 1 82 ? -13.214 -0.598 -6.336 1.00 94.69 82 GLU A O 1
ATOM 624 N N . THR A 1 83 ? -12.070 -1.998 -7.666 1.00 93.38 83 THR A N 1
ATOM 625 C CA . THR A 1 83 ? -13.267 -2.487 -8.371 1.00 93.38 83 THR A CA 1
ATOM 626 C C . THR A 1 83 ? -13.927 -3.676 -7.682 1.00 93.38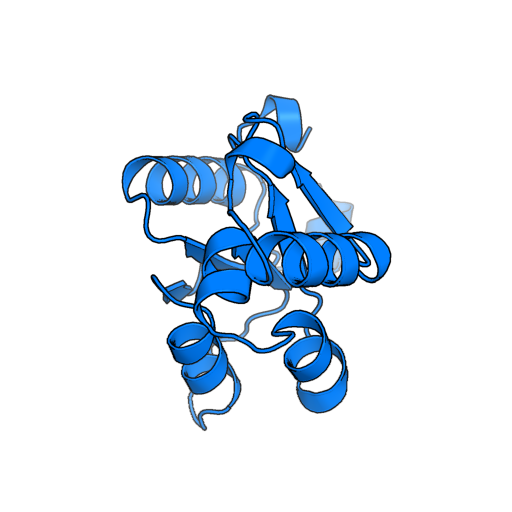 83 THR A C 1
ATOM 628 O O . THR A 1 83 ? -15.152 -3.708 -7.592 1.00 93.38 83 THR A O 1
ATOM 631 N N . GLU A 1 84 ? -13.144 -4.632 -7.181 1.00 91.94 84 GLU A N 1
ATOM 632 C CA . GLU A 1 84 ? -13.659 -5.873 -6.592 1.00 91.94 84 GLU A CA 1
ATOM 633 C C . GLU A 1 84 ? -13.848 -5.763 -5.077 1.00 91.94 84 GLU A C 1
ATOM 635 O O . GLU A 1 84 ? -14.815 -6.301 -4.541 1.00 91.94 84 GLU A O 1
ATOM 640 N N . HIS A 1 85 ? -12.961 -5.043 -4.385 1.00 91.00 85 HIS A N 1
ATOM 641 C CA . HIS A 1 85 ? -12.997 -4.913 -2.924 1.00 91.00 85 HIS A CA 1
ATOM 642 C C . HIS A 1 85 ? -13.510 -3.552 -2.444 1.00 91.00 85 HIS A C 1
ATOM 644 O O . HIS A 1 85 ? -13.796 -3.406 -1.261 1.00 91.00 85 HIS A O 1
ATOM 650 N N . GLN A 1 86 ? -13.649 -2.562 -3.335 1.00 92.75 86 GLN A N 1
ATOM 651 C CA . GLN A 1 86 ? -14.003 -1.176 -2.989 1.00 92.75 86 GLN A CA 1
ATOM 652 C C . GLN A 1 86 ? -13.040 -0.542 -1.968 1.00 92.75 86 GLN A C 1
ATOM 654 O O . GLN A 1 86 ? -13.398 0.401 -1.263 1.00 92.75 86 GLN A O 1
ATOM 659 N N . ILE A 1 87 ? -11.801 -1.041 -1.909 1.00 94.62 87 ILE A N 1
ATOM 660 C CA . ILE A 1 87 ? -10.761 -0.539 -1.012 1.00 94.62 87 ILE A CA 1
ATOM 661 C C . ILE A 1 87 ? -9.821 0.364 -1.823 1.00 94.62 87 ILE A C 1
ATOM 663 O O . ILE A 1 87 ? -9.179 -0.122 -2.760 1.00 94.62 87 ILE A O 1
ATOM 667 N N . PRO A 1 88 ? -9.697 1.660 -1.478 1.00 95.88 88 PRO A N 1
ATOM 668 C CA . PRO A 1 88 ? -8.804 2.582 -2.166 1.00 95.88 88 PRO A CA 1
ATOM 669 C C . PRO A 1 88 ? -7.339 2.179 -1.993 1.00 95.88 88 PRO A C 1
ATOM 671 O O . PRO A 1 88 ? -6.901 1.838 -0.886 1.00 95.88 88 PRO A O 1
ATOM 674 N N . VAL A 1 89 ? -6.570 2.289 -3.079 1.00 97.06 89 VAL A N 1
ATOM 675 C CA . VAL A 1 89 ? -5.123 2.053 -3.069 1.00 97.06 89 VAL A CA 1
ATOM 676 C C . VAL A 1 89 ? -4.381 3.370 -3.258 1.00 97.06 89 VAL A C 1
ATOM 678 O O . VAL A 1 89 ? -4.546 4.069 -4.255 1.00 97.06 89 VAL A O 1
ATOM 681 N N . ILE A 1 90 ? -3.516 3.685 -2.301 1.00 96.31 90 ILE A N 1
ATOM 682 C CA . ILE A 1 90 ? -2.624 4.839 -2.327 1.00 96.31 90 ILE A CA 1
ATOM 683 C C . ILE A 1 90 ? -1.224 4.328 -2.660 1.00 96.31 90 ILE A C 1
ATOM 685 O O . ILE A 1 90 ? -0.631 3.557 -1.896 1.00 96.31 90 ILE A O 1
ATOM 689 N N . TYR A 1 91 ? -0.682 4.753 -3.800 1.00 95.25 91 TYR A N 1
ATOM 690 C CA . TYR A 1 91 ? 0.663 4.349 -4.189 1.00 95.25 91 TYR A CA 1
ATOM 691 C C .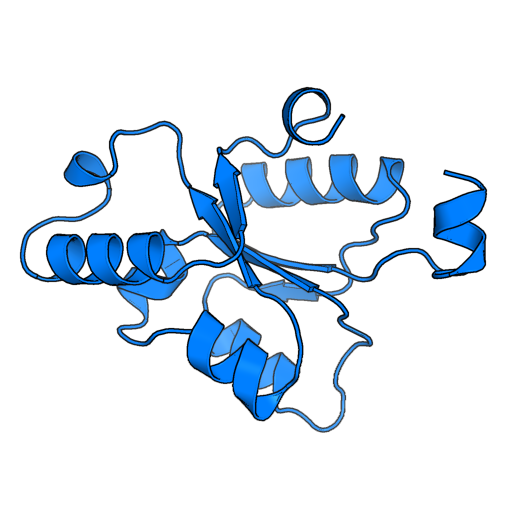 TYR A 1 91 ? 1.731 5.135 -3.441 1.00 95.25 91 TYR A C 1
ATOM 693 O O . TYR A 1 91 ? 1.696 6.363 -3.376 1.00 95.25 91 TYR A O 1
ATOM 701 N N . LEU A 1 92 ? 2.711 4.409 -2.908 1.00 92.94 92 LEU A N 1
ATOM 702 C CA . LEU A 1 92 ? 3.913 4.962 -2.310 1.00 92.94 92 LEU A CA 1
ATOM 703 C C . LEU A 1 92 ? 5.006 5.005 -3.367 1.00 92.94 92 LEU A C 1
ATOM 705 O O . LEU A 1 92 ? 5.463 3.967 -3.848 1.00 92.94 92 LEU A O 1
ATOM 709 N N . LEU A 1 93 ? 5.419 6.217 -3.711 1.00 90.62 93 LEU A N 1
ATOM 710 C CA . LEU A 1 93 ? 6.459 6.479 -4.693 1.00 90.62 93 LEU A CA 1
ATOM 711 C C . LEU A 1 93 ? 7.752 6.869 -3.975 1.00 90.62 93 LEU A C 1
ATOM 713 O O . LEU A 1 93 ? 7.755 7.763 -3.129 1.00 90.62 93 LEU A O 1
ATOM 717 N N . SER A 1 94 ? 8.863 6.214 -4.298 1.00 84.31 94 SER A N 1
ATOM 718 C CA . SER A 1 94 ? 10.176 6.616 -3.782 1.00 84.31 94 SER A CA 1
ATOM 719 C C . SER A 1 94 ? 10.568 8.019 -4.273 1.00 84.31 94 SER A C 1
ATOM 721 O O . SER A 1 94 ? 10.010 8.546 -5.233 1.00 84.31 94 SER A O 1
ATOM 723 N N . THR A 1 95 ? 11.514 8.666 -3.590 1.00 74.31 95 THR A N 1
ATOM 724 C CA . THR A 1 95 ? 12.044 9.981 -4.001 1.00 74.31 95 THR A CA 1
ATOM 725 C C . THR A 1 95 ? 13.031 9.903 -5.156 1.00 74.31 95 THR A C 1
ATOM 727 O O . THR A 1 95 ? 13.344 10.934 -5.742 1.00 74.31 95 THR A O 1
ATOM 730 N N . THR A 1 96 ? 13.517 8.708 -5.488 1.00 72.12 96 THR A N 1
ATOM 731 C CA . THR A 1 96 ? 14.238 8.457 -6.733 1.00 72.12 96 THR A CA 1
ATOM 732 C C . THR A 1 96 ? 13.335 8.726 -7.932 1.00 72.12 96 THR A C 1
ATOM 734 O O . THR A 1 96 ? 12.135 8.451 -7.883 1.00 72.12 96 THR A O 1
ATOM 737 N N . GLU A 1 97 ? 13.913 9.275 -9.002 1.00 65.19 97 GLU A N 1
ATOM 738 C CA . GLU A 1 97 ? 13.168 9.540 -10.234 1.00 65.19 97 GLU A CA 1
ATOM 739 C C . GLU A 1 97 ? 12.502 8.247 -10.734 1.00 65.19 97 GLU A C 1
ATOM 741 O O . GLU A 1 97 ? 13.157 7.201 -10.719 1.00 65.19 97 GLU A O 1
ATOM 746 N N . PRO A 1 98 ? 11.232 8.274 -11.184 1.00 64.12 98 PRO A N 1
ATOM 747 C CA . PRO A 1 98 ? 10.528 7.079 -11.660 1.00 64.12 98 PRO A CA 1
ATOM 748 C C . PRO A 1 98 ? 11.306 6.303 -12.733 1.00 64.12 98 PRO A C 1
ATOM 750 O O . PRO A 1 98 ? 11.332 5.076 -12.721 1.00 64.12 98 PRO A O 1
ATOM 753 N N . GLU A 1 99 ? 12.018 7.024 -13.602 1.00 62.38 99 GLU A N 1
ATOM 754 C CA . GLU A 1 99 ? 12.898 6.492 -14.654 1.00 62.38 99 GLU A CA 1
ATOM 755 C C . GLU A 1 99 ? 14.094 5.692 -14.106 1.00 62.38 99 GLU A C 1
ATOM 757 O O . GLU A 1 99 ? 14.682 4.878 -14.810 1.00 62.38 99 GLU A O 1
ATOM 762 N N . GLN A 1 100 ? 14.464 5.924 -12.844 1.00 63.47 100 GLN A N 1
ATOM 763 C CA . GLN A 1 100 ? 15.526 5.211 -12.131 1.00 63.47 100 GLN A CA 1
ATOM 764 C C . GLN A 1 100 ? 14.981 4.068 -11.266 1.00 63.47 100 GLN A C 1
ATOM 766 O O . GLN A 1 100 ? 15.767 3.306 -10.702 1.00 63.47 100 GLN A O 1
ATOM 771 N N . MET A 1 101 ? 13.656 3.946 -11.121 1.00 68.25 101 MET A N 1
ATOM 772 C CA . MET A 1 101 ? 13.040 2.896 -10.307 1.00 68.25 101 MET A CA 1
ATOM 773 C C . MET A 1 101 ? 12.964 1.559 -11.045 1.00 68.25 101 MET A C 1
ATOM 775 O O . MET A 1 101 ? 13.067 0.513 -10.407 1.00 68.25 101 MET A O 1
ATOM 779 N N . VAL A 1 102 ? 12.765 1.591 -12.363 1.00 73.25 102 VAL A N 1
ATOM 780 C CA . VAL A 1 102 ? 12.538 0.415 -13.215 1.00 73.25 102 VAL A CA 1
ATOM 781 C C . VAL A 1 102 ? 13.033 0.683 -14.641 1.00 73.25 102 VAL A C 1
ATOM 783 O O . VAL A 1 102 ? 13.102 1.835 -15.060 1.00 73.25 102 VAL A O 1
ATOM 786 N N . ALA A 1 103 ? 13.385 -0.364 -15.392 1.00 74.75 103 ALA A N 1
ATOM 787 C CA . ALA A 1 103 ? 13.944 -0.246 -16.742 1.00 74.75 103 ALA A CA 1
ATOM 788 C C . ALA A 1 103 ? 13.083 -0.974 -17.786 1.00 74.75 103 ALA A C 1
ATOM 790 O O . ALA A 1 103 ? 12.477 -1.999 -17.491 1.00 74.75 103 ALA A O 1
ATOM 791 N N . GLY A 1 104 ? 13.081 -0.482 -19.029 1.00 77.50 104 GLY A N 1
ATOM 792 C CA . GLY A 1 104 ? 12.394 -1.139 -20.148 1.00 77.50 104 GLY A CA 1
ATOM 793 C C . GLY A 1 104 ? 10.868 -1.119 -20.017 1.00 77.50 104 GLY A C 1
ATOM 794 O O . GLY A 1 104 ? 10.294 -0.098 -19.647 1.00 77.50 104 GLY A O 1
ATOM 795 N N . GLU A 1 105 ? 10.214 -2.241 -20.327 1.00 73.25 105 GLU A N 1
ATOM 796 C CA . GLU A 1 105 ? 8.746 -2.391 -20.296 1.00 73.25 105 GLU A CA 1
ATOM 797 C C . GLU A 1 105 ? 8.142 -2.059 -18.918 1.00 73.25 105 GLU A C 1
ATOM 799 O O . GLU A 1 105 ? 7.055 -1.485 -18.828 1.00 73.25 105 GLU A O 1
ATOM 804 N N . ASP A 1 106 ? 8.888 -2.309 -17.840 1.00 85.00 106 ASP A N 1
ATOM 805 C CA . ASP A 1 106 ? 8.470 -1.972 -16.479 1.00 85.00 106 ASP A CA 1
ATOM 806 C C . ASP A 1 106 ? 8.293 -0.456 -16.275 1.00 85.00 106 ASP A C 1
ATOM 808 O O . ASP A 1 106 ? 7.464 -0.037 -15.465 1.00 85.00 106 ASP A O 1
ATOM 812 N N . ALA A 1 107 ? 9.022 0.386 -17.021 1.00 85.88 107 ALA A N 1
ATOM 813 C CA . ALA A 1 107 ? 8.885 1.843 -16.958 1.00 85.88 107 ALA A CA 1
ATOM 814 C C . ALA A 1 107 ? 7.602 2.333 -17.639 1.00 85.88 107 ALA A C 1
ATOM 816 O O . ALA A 1 107 ? 6.924 3.221 -17.117 1.00 85.88 107 ALA A O 1
ATOM 817 N N . GLU A 1 108 ? 7.222 1.737 -18.772 1.00 88.69 108 GLU A N 1
ATOM 818 C CA . GLU A 1 108 ? 5.932 2.020 -19.408 1.00 88.69 108 GLU A CA 1
ATOM 819 C C . GLU A 1 108 ? 4.776 1.591 -18.504 1.00 88.69 108 GLU A C 1
ATOM 821 O O . GLU A 1 108 ? 3.815 2.345 -18.317 1.00 88.69 108 GLU A O 1
ATOM 826 N N . PHE A 1 109 ? 4.900 0.417 -17.878 1.00 91.50 109 PHE A N 1
ATOM 827 C CA . PHE A 1 109 ? 3.903 -0.066 -16.935 1.00 91.50 109 PHE A CA 1
ATOM 828 C C . PHE A 1 109 ? 3.807 0.825 -15.691 1.00 91.50 109 PHE A C 1
ATOM 830 O O . PHE A 1 109 ? 2.705 1.222 -15.311 1.00 91.50 109 PHE A O 1
ATOM 837 N N . LEU A 1 110 ? 4.936 1.232 -15.100 1.00 91.81 110 LEU A N 1
ATOM 838 C CA . LEU A 1 110 ? 4.960 2.198 -13.999 1.00 91.81 110 LEU A CA 1
ATOM 839 C C . LEU A 1 110 ? 4.261 3.507 -14.387 1.00 91.81 110 LEU A C 1
ATOM 841 O O . LEU A 1 110 ? 3.384 3.972 -13.661 1.00 91.81 110 LEU A O 1
ATOM 845 N N . ASN A 1 111 ? 4.592 4.077 -15.547 1.00 90.56 111 ASN A N 1
ATOM 846 C CA . ASN A 1 111 ? 3.959 5.303 -16.034 1.00 90.56 111 ASN A CA 1
ATOM 847 C C . ASN A 1 111 ? 2.444 5.135 -16.192 1.00 90.56 111 ASN A C 1
ATOM 849 O O . ASN A 1 111 ? 1.676 6.009 -15.785 1.00 90.56 111 ASN A O 1
ATOM 853 N N . HIS A 1 112 ? 1.997 3.993 -16.718 1.00 92.19 112 HIS A N 1
ATOM 854 C CA . HIS A 1 112 ? 0.577 3.669 -16.801 1.00 92.19 112 HIS A CA 1
ATOM 855 C C . HIS A 1 112 ? -0.088 3.621 -15.417 1.00 92.19 112 HIS A C 1
ATOM 857 O O . HIS A 1 112 ? -1.151 4.217 -15.223 1.00 92.19 112 HIS A O 1
ATOM 863 N N . LEU A 1 113 ? 0.540 2.950 -14.443 1.00 93.75 113 LEU A N 1
ATOM 864 C CA . LEU A 1 113 ? 0.034 2.858 -13.073 1.00 93.75 113 LEU A CA 1
ATOM 865 C C . LEU A 1 113 ? -0.110 4.238 -12.429 1.00 93.75 113 LEU A C 1
ATOM 867 O O . LEU A 1 113 ? -1.142 4.492 -11.804 1.00 93.75 113 LEU A O 1
ATOM 871 N N . LEU A 1 114 ? 0.888 5.113 -12.601 1.00 92.00 114 LEU A N 1
ATOM 872 C CA . LEU A 1 114 ? 0.906 6.466 -12.040 1.00 92.00 114 LEU A CA 1
ATOM 87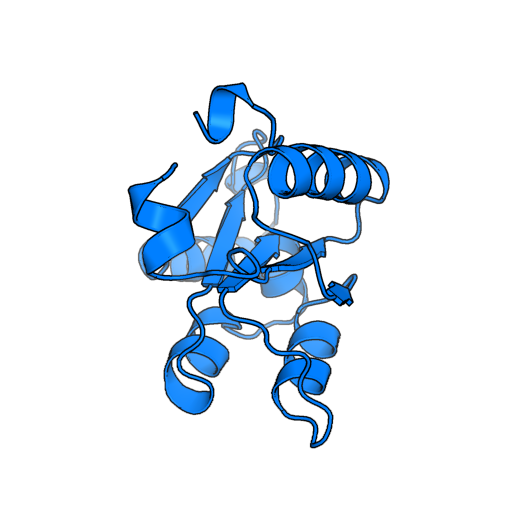3 C C . LEU A 1 114 ? -0.138 7.378 -12.695 1.00 92.00 114 LEU A C 1
ATOM 875 O O . LEU A 1 114 ? -0.847 8.084 -11.986 1.00 92.00 114 LEU A O 1
ATOM 879 N N . LEU A 1 115 ? -0.307 7.319 -14.020 1.00 92.94 115 LEU A N 1
ATOM 880 C CA . LEU A 1 115 ? -1.335 8.091 -14.738 1.00 92.94 115 LEU A CA 1
ATOM 881 C C . LEU A 1 115 ? -2.765 7.726 -14.324 1.00 92.94 115 LEU A C 1
ATOM 883 O O . LEU A 1 115 ? -3.682 8.533 -14.464 1.00 92.94 115 LEU A O 1
ATOM 887 N N . LYS A 1 116 ? -2.969 6.488 -13.870 1.00 93.50 116 LYS A N 1
ATOM 888 C CA . LYS A 1 116 ? -4.274 5.958 -13.463 1.00 93.50 116 LYS A CA 1
ATOM 889 C C . LYS A 1 116 ? -4.482 5.953 -11.951 1.00 93.50 116 LYS A C 1
ATOM 891 O O . LYS A 1 116 ? -5.572 5.612 -11.508 1.00 93.50 116 LYS A O 1
ATOM 896 N N . ALA A 1 117 ? -3.458 6.269 -11.163 1.00 92.94 117 ALA A N 1
ATOM 897 C CA . ALA A 1 117 ? -3.553 6.260 -9.713 1.00 92.94 117 ALA A CA 1
ATOM 898 C C . ALA A 1 117 ? -4.462 7.384 -9.215 1.00 92.94 117 ALA A C 1
ATOM 900 O O . ALA A 1 117 ? -4.293 8.542 -9.590 1.00 92.94 117 ALA A O 1
ATOM 901 N N . THR A 1 118 ? -5.388 7.039 -8.323 1.00 91.38 118 THR A N 1
ATOM 902 C CA . THR A 1 118 ? -6.249 8.018 -7.652 1.00 91.38 118 THR A CA 1
ATOM 903 C C . THR A 1 118 ? -5.449 8.843 -6.642 1.00 91.38 118 THR A C 1
ATOM 905 O O . THR A 1 118 ? -5.617 10.057 -6.551 1.00 91.38 118 THR A O 1
ATOM 908 N N . TYR A 1 119 ? -4.536 8.190 -5.915 1.00 93.19 119 TYR A N 1
ATOM 909 C CA . TYR A 1 119 ? -3.708 8.812 -4.886 1.00 93.19 119 TYR A CA 1
ATOM 910 C C . TYR A 1 119 ? -2.264 8.320 -4.972 1.00 93.19 119 TYR A C 1
ATOM 912 O O . TYR A 1 119 ? -2.003 7.120 -5.091 1.00 93.19 119 TYR A O 1
ATOM 920 N N . ILE A 1 120 ? -1.321 9.257 -4.872 1.00 92.62 120 ILE A N 1
ATOM 921 C CA . ILE A 1 120 ? 0.11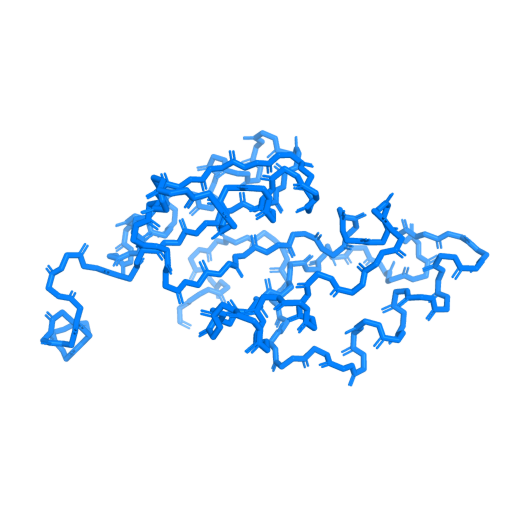8 8.987 -4.828 1.00 92.62 120 ILE A CA 1
ATOM 922 C C . ILE A 1 120 ? 0.716 9.796 -3.679 1.00 92.62 120 ILE A C 1
ATOM 924 O O . ILE A 1 120 ? 0.484 11.000 -3.576 1.00 92.62 120 ILE A O 1
ATOM 928 N N . VAL A 1 121 ? 1.519 9.143 -2.843 1.00 91.06 121 VAL A N 1
ATOM 929 C CA . VAL A 1 121 ? 2.270 9.763 -1.747 1.00 91.06 121 VAL A CA 1
ATOM 930 C C . VAL A 1 121 ? 3.747 9.431 -1.916 1.00 91.06 121 VAL A C 1
ATOM 932 O O . VAL A 1 121 ? 4.109 8.301 -2.244 1.00 91.06 121 VAL A O 1
ATOM 935 N N . ARG A 1 122 ? 4.625 10.413 -1.701 1.00 88.75 122 ARG A N 1
ATOM 936 C CA . ARG A 1 122 ? 6.073 10.185 -1.755 1.00 88.75 122 ARG A CA 1
ATOM 937 C C . ARG A 1 122 ? 6.578 9.606 -0.436 1.00 88.75 122 ARG A C 1
ATOM 939 O O . ARG A 1 122 ? 6.118 9.989 0.631 1.00 88.75 122 ARG A O 1
ATOM 946 N N . LYS A 1 123 ? 7.539 8.689 -0.500 1.00 86.75 123 LYS A N 1
ATOM 947 C CA . LYS A 1 123 ? 8.273 8.202 0.674 1.00 86.75 123 LYS A CA 1
ATOM 948 C C . LYS A 1 123 ? 9.286 9.263 1.154 1.00 86.75 123 LYS A C 1
ATOM 950 O O . LYS A 1 123 ? 9.761 10.042 0.333 1.00 86.75 123 LYS A O 1
ATOM 955 N N . PRO A 1 124 ? 9.702 9.250 2.432 1.00 82.75 124 PRO A N 1
ATOM 956 C CA . PRO A 1 124 ? 9.193 8.401 3.507 1.00 82.75 124 PRO A CA 1
ATOM 957 C C . PRO A 1 124 ? 7.814 8.864 3.999 1.00 82.75 124 PRO A C 1
ATOM 959 O O . PRO A 1 124 ? 7.521 10.050 4.015 1.00 82.75 124 PRO A O 1
ATOM 962 N N . LEU A 1 125 ? 6.987 7.923 4.466 1.00 80.81 125 LEU A N 1
ATOM 963 C CA . LEU A 1 125 ? 5.755 8.229 5.206 1.00 80.81 125 LEU A CA 1
ATOM 964 C C . LEU A 1 125 ? 6.105 8.712 6.621 1.00 80.81 125 LEU A C 1
ATOM 966 O O . LEU A 1 125 ? 6.017 7.975 7.610 1.00 80.81 125 LEU A O 1
ATOM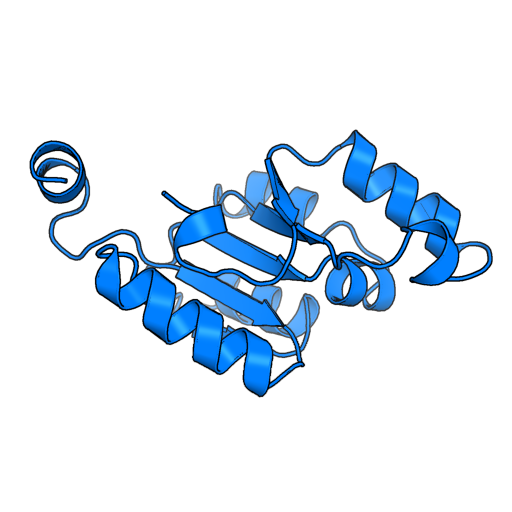 970 N N . ASP A 1 126 ? 6.566 9.953 6.701 1.00 75.62 126 ASP A N 1
ATOM 971 C CA . ASP A 1 126 ? 6.812 10.655 7.950 1.00 75.62 126 ASP A CA 1
ATOM 972 C C . ASP A 1 126 ? 5.690 11.648 8.267 1.00 75.62 126 ASP A C 1
ATOM 974 O O . ASP A 1 126 ? 4.762 11.873 7.490 1.00 75.62 126 ASP A O 1
ATOM 978 N N . ARG A 1 127 ? 5.762 12.243 9.459 1.00 69.62 127 ARG A N 1
ATOM 979 C CA . ARG A 1 127 ? 4.743 13.189 9.910 1.00 69.62 127 ARG A CA 1
ATOM 980 C C . ARG A 1 127 ? 4.635 14.409 8.993 1.00 69.62 127 ARG A C 1
ATOM 982 O O . ARG A 1 127 ? 3.541 14.927 8.863 1.00 69.62 127 ARG A O 1
ATOM 989 N N . ALA A 1 128 ? 5.728 14.866 8.381 1.00 64.19 128 ALA A N 1
ATOM 990 C CA . ALA A 1 128 ? 5.698 16.028 7.492 1.00 64.19 128 ALA A CA 1
ATOM 991 C C . ALA A 1 128 ? 4.959 15.729 6.178 1.00 64.19 128 ALA A C 1
ATOM 993 O O . ALA A 1 128 ? 4.397 16.632 5.571 1.00 64.19 128 ALA A O 1
ATOM 994 N N . THR A 1 129 ? 4.936 14.460 5.776 1.00 64.94 129 THR A N 1
ATOM 995 C CA . THR A 1 129 ? 4.297 13.983 4.547 1.00 64.94 129 THR A CA 1
ATOM 996 C C . THR A 1 129 ? 2.790 13.735 4.711 1.00 64.94 129 THR A C 1
ATOM 998 O O . THR A 1 129 ? 2.058 13.780 3.727 1.00 64.94 129 THR A O 1
ATOM 1001 N N . ILE A 1 130 ? 2.320 13.477 5.939 1.00 64.19 130 ILE A N 1
ATOM 1002 C CA . ILE A 1 130 ? 0.910 13.147 6.247 1.00 64.19 130 ILE A CA 1
ATOM 1003 C C . ILE A 1 130 ? 0.201 14.269 7.050 1.00 64.19 130 ILE A C 1
ATOM 1005 O O . ILE A 1 130 ? -0.970 14.126 7.391 1.00 64.19 130 ILE A O 1
ATOM 1009 N N . ALA A 1 131 ? 0.894 15.360 7.401 1.00 53.28 131 ALA A N 1
ATOM 1010 C CA . ALA A 1 131 ? 0.329 16.464 8.195 1.00 53.28 131 ALA A CA 1
ATOM 1011 C C . ALA A 1 131 ? -0.639 17.359 7.411 1.00 53.28 131 ALA A C 1
ATOM 1013 O O . ALA A 1 131 ? -0.369 17.637 6.223 1.00 53.28 131 ALA A O 1
#

Organism: Oryza nivara (NCBI:txid4536)

Sequence (131 aa):
MEDMLSFFPSGLHVMLVDDDTKNTRTATKTLSMLHCPVVSTHTTACAGLRTLSGDNMLDVQTVLCDVSKVVSSGFDFRRVNETEHQIPVIYLLSTTEPEQMVAGEDAEFLNHLLLKATYIVRKPLDRATIA

Secondary structure (DSSP, 8-state):
-HHHHHH-TT---EEEE-S-HHHHHHHHHHHHHTT--EEEEESSHHHHHHHHTSTT-----EEEEEHHHHHTTTS-HHHHIIIII---EEEEE-SS-HHHH--THHHHHHHHHHHH-SEEEESS--HHHH-

InterPro domains:
  IPR001789 Signal transduction response regulator, receiver domain [PS50110] (13-131)
  IPR011006 CheY-like superfamily [SSF52172] (10-113)

Radius of gyration: 14.44 Å; chains: 1; bounding box: 32×32×37 Å

Foldseek 3Di:
DVVQCVVVVQAQEEEEAAQPPVLVVQLQVQCVVVRHHDPYYHPALVVVVCLLPDPPNDPHQEYEHALLRVLVVVDQSQVCCCPPVVHAYAYEYEPPDLPVSDDDPSSVVSVVSVVPHPHYFYDRNHNVRVD

pLDDT: mean 87.69, std 10.0, range [53.28, 97.06]